Protein AF-A0A2E7BFL4-F1 (afdb_monomer_lite)

Radius of gyration: 23.46 Å; chains: 1; bounding box: 84×23×42 Å

Structure (mmCIF, N/CA/C/O backbone):
data_AF-A0A2E7BFL4-F1
#
_entry.id   AF-A0A2E7BFL4-F1
#
loop_
_atom_site.group_PDB
_atom_site.id
_atom_site.type_symbol
_atom_site.label_atom_id
_atom_site.label_alt_id
_atom_site.label_comp_id
_atom_site.label_asym_id
_atom_site.label_entity_id
_atom_site.label_seq_id
_atom_site.pdbx_PDB_ins_code
_atom_site.Cartn_x
_atom_site.Cartn_y
_atom_site.Cartn_z
_atom_site.occupancy
_atom_site.B_iso_or_equiv
_atom_site.auth_seq_id
_atom_site.auth_comp_id
_atom_site.auth_asym_id
_atom_site.auth_atom_id
_atom_site.pdbx_PDB_model_num
ATOM 1 N N . VAL A 1 1 ? 6.721 -7.844 -8.470 1.00 93.69 1 VAL A N 1
ATOM 2 C CA . VAL A 1 1 ? 5.769 -7.376 -7.441 1.00 93.69 1 VAL A CA 1
ATOM 3 C C . VAL A 1 1 ? 5.766 -5.857 -7.427 1.00 93.69 1 VAL A C 1
ATOM 5 O O . VAL A 1 1 ? 6.809 -5.255 -7.211 1.00 93.69 1 VAL A O 1
ATOM 8 N N . ILE A 1 2 ? 4.609 -5.240 -7.676 1.00 96.62 2 ILE A N 1
ATOM 9 C CA . ILE A 1 2 ? 4.443 -3.779 -7.641 1.00 96.62 2 ILE A CA 1
ATOM 10 C C . ILE A 1 2 ? 3.589 -3.426 -6.422 1.00 96.62 2 ILE A C 1
ATOM 12 O O . ILE A 1 2 ? 2.492 -3.962 -6.268 1.00 96.62 2 ILE A O 1
ATOM 16 N N . LEU A 1 3 ? 4.088 -2.546 -5.556 1.00 97.69 3 LEU A N 1
ATOM 17 C CA . LEU A 1 3 ? 3.385 -2.078 -4.363 1.00 97.69 3 LEU A CA 1
ATOM 18 C C . LEU A 1 3 ? 2.618 -0.784 -4.660 1.00 97.69 3 LEU A C 1
ATOM 20 O O . LEU A 1 3 ? 3.205 0.197 -5.107 1.00 97.69 3 LEU A O 1
ATOM 24 N N . CYS A 1 4 ? 1.326 -0.746 -4.337 1.00 96.94 4 CYS A N 1
ATOM 25 C CA . CYS A 1 4 ? 0.561 0.500 -4.305 1.00 96.94 4 CYS A CA 1
ATOM 26 C C . CYS A 1 4 ? 0.703 1.149 -2.928 1.00 96.94 4 CYS A C 1
ATOM 28 O O . CYS A 1 4 ? 0.331 0.550 -1.918 1.00 96.94 4 CYS A O 1
ATOM 30 N N . TYR A 1 5 ? 1.216 2.373 -2.896 1.00 97.31 5 TYR A N 1
ATOM 31 C CA . TYR A 1 5 ? 1.481 3.117 -1.673 1.00 97.31 5 TYR A CA 1
ATOM 32 C C . TYR A 1 5 ? 0.581 4.353 -1.562 1.00 97.31 5 TYR A C 1
ATOM 34 O O . TYR A 1 5 ? 0.205 4.977 -2.559 1.00 97.31 5 TYR A O 1
ATOM 42 N N . ALA A 1 6 ? 0.223 4.676 -0.326 1.00 96.56 6 ALA A N 1
ATOM 43 C CA . ALA A 1 6 ? -0.290 5.967 0.105 1.00 96.56 6 ALA A CA 1
ATOM 44 C C . ALA A 1 6 ? 0.321 6.269 1.477 1.00 96.56 6 ALA A C 1
ATOM 46 O O . ALA A 1 6 ? 0.661 5.332 2.194 1.00 96.56 6 ALA A O 1
ATOM 47 N N . ASP A 1 7 ? 0.465 7.530 1.871 1.00 95.56 7 ASP A N 1
ATOM 48 C CA . ASP A 1 7 ? 0.904 7.857 3.231 1.00 95.56 7 ASP A CA 1
ATOM 49 C C . ASP A 1 7 ? -0.123 7.389 4.284 1.00 95.56 7 ASP A C 1
ATOM 51 O O . ASP A 1 7 ? -1.298 7.153 3.976 1.00 95.56 7 ASP A O 1
ATOM 55 N N . ASP A 1 8 ? 0.317 7.236 5.533 1.00 94.31 8 ASP A N 1
ATOM 56 C CA . ASP A 1 8 ? -0.500 6.665 6.611 1.00 94.31 8 ASP A CA 1
ATOM 57 C C . ASP A 1 8 ? -1.789 7.459 6.869 1.00 94.31 8 ASP A C 1
ATOM 59 O O . ASP A 1 8 ? -2.845 6.871 7.131 1.00 94.31 8 ASP A O 1
ATOM 63 N N . GLN A 1 9 ? -1.737 8.788 6.741 1.00 95.44 9 GLN A N 1
ATOM 64 C CA . GLN A 1 9 ? -2.905 9.645 6.924 1.00 95.44 9 GLN A CA 1
ATOM 65 C C . GLN A 1 9 ? -3.929 9.407 5.808 1.00 95.44 9 GLN A C 1
ATOM 67 O O . GLN A 1 9 ? -5.119 9.216 6.083 1.00 95.44 9 GLN A O 1
ATOM 72 N N . THR A 1 10 ? -3.477 9.345 4.555 1.00 96.44 10 THR A N 1
ATOM 73 C CA . THR A 1 10 ? -4.325 9.035 3.400 1.00 96.44 10 THR A CA 1
ATOM 74 C C . THR A 1 10 ? -4.914 7.626 3.490 1.00 96.44 10 THR A C 1
ATOM 76 O O . THR A 1 10 ? -6.106 7.438 3.228 1.00 96.44 10 THR A O 1
ATOM 79 N N . GLN A 1 11 ? -4.116 6.629 3.885 1.00 95.75 11 GLN A N 1
ATOM 80 C CA . GLN A 1 11 ? -4.582 5.253 4.082 1.00 95.75 11 GLN A CA 1
ATOM 81 C C . GLN A 1 11 ? -5.678 5.181 5.146 1.00 95.75 11 GLN A C 1
ATOM 83 O O . GLN A 1 11 ? -6.729 4.594 4.885 1.00 95.75 11 GLN A O 1
ATOM 88 N N . ARG A 1 12 ? -5.468 5.815 6.308 1.00 96.06 12 ARG A N 1
ATOM 89 C CA . ARG A 1 12 ? -6.442 5.849 7.408 1.00 96.06 12 ARG A CA 1
ATOM 90 C C . ARG A 1 12 ? -7.730 6.554 7.006 1.00 96.06 12 ARG A C 1
ATOM 92 O O . ARG A 1 12 ? -8.806 5.993 7.195 1.00 96.06 12 ARG A O 1
ATOM 99 N N . SER A 1 13 ? -7.625 7.734 6.394 1.00 96.56 13 SER A N 1
ATOM 100 C CA . SER A 1 13 ? -8.782 8.502 5.916 1.00 96.56 13 SER A CA 1
ATOM 101 C C . SER A 1 13 ? -9.639 7.681 4.942 1.00 96.56 13 SER A C 1
ATOM 103 O O . SER A 1 13 ? -10.842 7.513 5.143 1.00 96.56 13 SER A O 1
ATOM 105 N N . ARG A 1 14 ? -9.007 7.049 3.941 1.00 95.56 14 ARG A N 1
ATOM 106 C CA . ARG A 1 14 ? -9.693 6.168 2.978 1.00 95.56 14 ARG A CA 1
ATOM 107 C C . ARG A 1 14 ? -10.210 4.877 3.620 1.00 95.56 14 ARG A C 1
ATOM 109 O O . ARG A 1 14 ? -11.223 4.339 3.184 1.00 95.56 14 ARG A O 1
ATOM 116 N N . GLY A 1 15 ? -9.501 4.356 4.618 1.00 95.00 15 GLY A N 1
ATOM 117 C CA . GLY A 1 15 ? -9.871 3.178 5.394 1.00 95.00 15 GLY A CA 1
ATOM 118 C C . GLY A 1 15 ? -11.185 3.378 6.133 1.00 95.00 15 GLY A C 1
ATOM 119 O O . GLY A 1 15 ? -12.136 2.631 5.903 1.00 95.00 15 GLY A O 1
ATOM 120 N N . LEU A 1 16 ? -11.229 4.416 6.965 1.00 97.06 16 LEU A N 1
ATOM 121 C CA . LEU A 1 16 ? -12.351 4.746 7.842 1.00 97.06 16 LEU A CA 1
ATOM 122 C C . LEU A 1 16 ? -13.572 5.291 7.095 1.00 97.06 16 LEU A C 1
ATOM 124 O O . LEU A 1 16 ? -14.687 5.127 7.574 1.00 97.06 16 LEU A O 1
ATOM 128 N N . ALA A 1 17 ? -13.397 5.872 5.904 1.00 97.25 17 ALA A N 1
ATOM 129 C CA . ALA A 1 17 ? -14.515 6.319 5.069 1.00 97.25 17 ALA A CA 1
ATOM 130 C C . ALA A 1 17 ? -15.387 5.166 4.522 1.00 97.25 17 ALA A C 1
ATOM 132 O O . ALA A 1 17 ? -16.468 5.410 3.985 1.00 97.25 17 ALA A O 1
ATOM 133 N N . ARG A 1 18 ? -14.935 3.906 4.613 1.00 96.31 18 ARG A N 1
ATOM 134 C CA . ARG A 1 18 ? -15.705 2.746 4.141 1.00 96.31 18 ARG A CA 1
ATOM 135 C C . ARG A 1 18 ? -16.860 2.429 5.093 1.00 96.31 18 ARG A C 1
ATOM 137 O O . ARG A 1 18 ? -16.692 2.416 6.310 1.00 96.31 18 ARG A O 1
ATOM 144 N N . ALA A 1 19 ? -18.021 2.094 4.530 1.00 96.06 19 ALA A N 1
ATOM 145 C CA . ALA A 1 19 ? -19.193 1.704 5.308 1.00 96.06 19 ALA A CA 1
ATOM 146 C C . ALA A 1 19 ? -18.876 0.531 6.257 1.00 96.06 19 ALA A C 1
ATOM 148 O O . ALA A 1 19 ? -18.291 -0.473 5.852 1.00 96.06 19 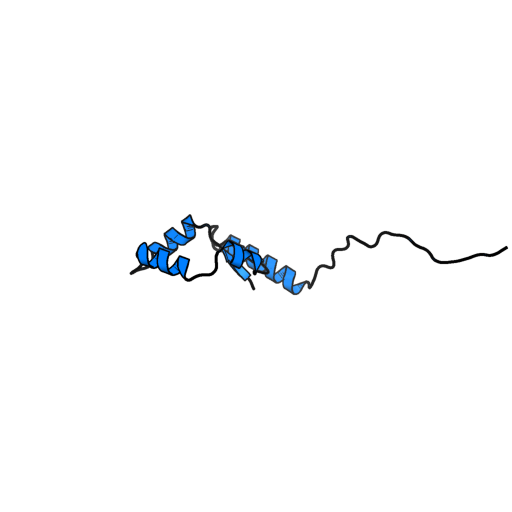ALA A O 1
ATOM 149 N N . GLY A 1 20 ? -19.264 0.666 7.528 1.00 94.56 20 GLY A N 1
ATOM 150 C CA . GLY A 1 20 ? -19.047 -0.357 8.556 1.00 94.56 20 GLY A CA 1
ATOM 151 C C . GLY A 1 20 ? -17.626 -0.423 9.136 1.00 94.56 20 GLY A C 1
ATOM 152 O O . GLY A 1 20 ? -17.347 -1.339 9.923 1.00 94.56 20 GLY A O 1
ATOM 153 N N . MET A 1 21 ? -16.744 0.517 8.777 1.00 97.38 21 MET A N 1
ATOM 154 C CA . MET A 1 21 ? -15.407 0.633 9.356 1.00 97.38 21 MET A CA 1
ATOM 155 C C . MET A 1 21 ? -15.429 1.393 10.691 1.00 97.38 21 MET A C 1
ATOM 157 O O . MET A 1 21 ? -16.186 2.343 10.866 1.00 97.38 21 MET A O 1
ATOM 161 N N . THR A 1 22 ? -14.585 0.968 11.631 1.00 96.94 22 THR A N 1
ATOM 162 C CA . THR A 1 22 ? -14.349 1.629 12.926 1.00 96.94 22 THR A CA 1
ATOM 163 C C . THR A 1 22 ? -12.847 1.715 13.185 1.00 96.94 22 THR A C 1
ATOM 165 O O . THR A 1 22 ? -12.073 0.996 12.550 1.00 96.94 22 THR A O 1
ATOM 168 N N . GLU A 1 23 ? -12.426 2.557 14.129 1.00 96.12 23 GLU A N 1
ATOM 169 C CA . GLU A 1 23 ? -11.013 2.671 14.527 1.00 96.12 23 GLU A CA 1
ATOM 170 C C . GLU A 1 23 ? -10.443 1.351 15.064 1.00 96.12 23 GLU A C 1
ATOM 172 O O . GLU A 1 23 ? -9.333 0.959 14.701 1.00 96.12 23 GLU A O 1
ATOM 177 N N . ASP A 1 24 ? -11.231 0.606 15.844 1.00 97.12 24 ASP A N 1
ATOM 178 C CA . ASP A 1 24 ? -10.820 -0.705 16.360 1.00 97.12 24 ASP A CA 1
ATOM 179 C C . ASP A 1 24 ? -10.615 -1.715 15.227 1.00 97.12 24 ASP A C 1
ATOM 181 O O . ASP A 1 24 ? -9.606 -2.419 15.185 1.00 97.12 24 ASP A O 1
ATOM 185 N N . LYS A 1 25 ? -11.541 -1.753 14.255 1.00 96.81 25 LYS A N 1
ATOM 186 C CA . LYS A 1 25 ? -11.409 -2.616 13.072 1.00 96.81 25 LYS A CA 1
ATOM 187 C C . LYS A 1 25 ? -10.211 -2.208 12.223 1.00 96.81 25 LYS A C 1
ATOM 189 O O . LYS A 1 25 ? -9.481 -3.078 11.760 1.00 96.81 25 LYS A O 1
ATOM 194 N N . TRP A 1 26 ? -9.992 -0.909 12.029 1.00 96.44 26 TRP A N 1
ATOM 195 C CA . TRP A 1 26 ? -8.835 -0.392 11.301 1.00 96.44 26 TRP A CA 1
ATOM 196 C C . TRP A 1 26 ? -7.520 -0.813 11.966 1.00 96.44 26 TRP A C 1
ATOM 198 O O . TRP A 1 26 ? -6.638 -1.358 11.303 1.00 96.44 26 TRP A O 1
ATOM 208 N N . THR A 1 27 ? -7.420 -0.645 13.284 1.00 95.75 27 THR A N 1
ATOM 209 C CA . THR A 1 27 ? -6.239 -1.022 14.071 1.00 95.75 27 THR A CA 1
ATOM 210 C C . THR A 1 27 ? -5.993 -2.530 14.026 1.00 95.75 27 THR A C 1
ATOM 212 O O . THR A 1 27 ? -4.863 -2.959 13.795 1.00 95.75 27 THR A O 1
ATOM 215 N N . ALA A 1 28 ? -7.046 -3.344 14.155 1.00 97.00 28 ALA A N 1
ATOM 216 C CA . ALA A 1 28 ? -6.950 -4.796 14.022 1.00 97.00 28 ALA A CA 1
ATOM 217 C C . ALA A 1 28 ? -6.486 -5.221 12.616 1.00 97.00 28 ALA A C 1
ATOM 219 O O . ALA A 1 28 ? -5.627 -6.093 12.482 1.00 97.00 28 ALA A O 1
ATOM 220 N N . ILE A 1 29 ? -7.001 -4.571 11.565 1.00 95.69 29 ILE A N 1
ATOM 221 C CA . ILE A 1 29 ? -6.566 -4.807 10.183 1.00 95.69 29 ILE A CA 1
ATOM 222 C C . ILE A 1 29 ? -5.079 -4.483 10.036 1.00 95.69 29 ILE A C 1
ATOM 224 O O . ILE A 1 29 ? -4.344 -5.312 9.507 1.00 95.69 29 ILE A O 1
ATOM 228 N N . LEU A 1 30 ? -4.616 -3.327 10.517 1.00 94.25 30 LEU A N 1
ATOM 229 C CA . LEU A 1 30 ? -3.200 -2.962 10.437 1.00 94.25 30 LEU A CA 1
ATOM 230 C C . LEU A 1 30 ? -2.303 -3.955 11.188 1.00 94.25 30 LEU A C 1
ATOM 232 O O . LEU A 1 30 ? -1.283 -4.365 10.643 1.00 94.25 30 LEU A O 1
ATOM 236 N N . ALA A 1 31 ? -2.707 -4.396 12.382 1.00 95.56 31 ALA A N 1
ATOM 237 C CA . ALA A 1 31 ? -1.958 -5.375 13.172 1.00 95.56 31 ALA A CA 1
ATOM 238 C C . ALA A 1 31 ? -1.864 -6.758 12.500 1.00 95.56 31 ALA A C 1
ATOM 240 O O . ALA A 1 31 ? -0.896 -7.482 12.710 1.00 95.56 31 ALA A O 1
ATOM 241 N N . SER A 1 32 ? -2.852 -7.124 11.677 1.00 97.19 32 SER A N 1
ATOM 242 C CA . SER A 1 32 ? -2.852 -8.390 10.926 1.00 97.19 32 SER A CA 1
ATOM 243 C C . SER A 1 32 ? -1.990 -8.371 9.657 1.00 97.19 32 SER A C 1
ATOM 245 O O . SER A 1 32 ? -1.794 -9.409 9.023 1.00 97.19 32 SER A O 1
ATOM 247 N N . GLN A 1 33 ? -1.498 -7.200 9.245 1.00 96.19 33 GLN A N 1
ATOM 248 C CA . GLN A 1 33 ? -0.752 -7.030 8.003 1.00 96.19 33 GLN A CA 1
ATOM 249 C C . GLN A 1 33 ? 0.760 -7.008 8.226 1.00 96.19 33 GLN A C 1
ATOM 251 O O . GLN A 1 33 ? 1.263 -6.623 9.275 1.00 96.19 33 GLN A O 1
ATOM 256 N N . MET A 1 34 ? 1.499 -7.320 7.159 1.00 96.50 34 MET A N 1
ATOM 257 C CA . MET A 1 34 ? 2.924 -7.009 7.080 1.00 96.50 34 MET A CA 1
ATOM 258 C C . MET A 1 34 ? 3.154 -5.485 7.189 1.00 96.50 34 MET A C 1
ATOM 260 O O . MET A 1 34 ? 2.450 -4.730 6.497 1.00 96.50 34 MET A O 1
ATOM 264 N N . PRO A 1 35 ? 4.147 -5.029 7.981 1.00 95.31 35 PRO A N 1
ATOM 265 C CA . PRO A 1 35 ? 4.507 -3.619 8.085 1.00 95.31 35 PRO A CA 1
ATOM 266 C C . PRO A 1 35 ? 4.804 -2.982 6.724 1.00 95.31 35 PRO A C 1
ATOM 268 O O . PRO A 1 35 ? 5.354 -3.617 5.822 1.00 95.31 35 PRO A O 1
ATOM 271 N N . MET A 1 36 ? 4.475 -1.698 6.573 1.00 95.06 36 MET A N 1
ATOM 272 C CA . MET A 1 36 ? 4.652 -0.992 5.298 1.00 95.06 36 MET A CA 1
ATOM 273 C C . MET A 1 36 ? 6.121 -0.918 4.859 1.00 95.06 36 MET A C 1
ATOM 275 O O . MET A 1 36 ? 6.421 -1.062 3.674 1.00 95.06 36 MET A O 1
ATOM 279 N N . SER A 1 37 ? 7.040 -0.750 5.814 1.00 94.56 37 SER A N 1
ATOM 280 C CA . SER A 1 37 ? 8.488 -0.779 5.573 1.00 94.56 37 SER A CA 1
ATOM 281 C C . SER A 1 37 ? 8.936 -2.101 4.950 1.00 94.56 37 SER A C 1
ATOM 283 O O . SER A 1 37 ? 9.708 -2.110 3.994 1.00 94.56 37 SER A O 1
ATOM 285 N N . GLU A 1 38 ? 8.398 -3.215 5.437 1.00 97.06 38 GLU A N 1
ATOM 286 C CA . GLU A 1 38 ? 8.718 -4.546 4.942 1.00 97.06 38 GLU A CA 1
ATOM 287 C C . GLU A 1 38 ? 8.068 -4.821 3.578 1.00 97.06 38 GLU A C 1
ATOM 289 O O . GLU A 1 38 ? 8.732 -5.335 2.677 1.00 97.06 38 GLU A O 1
ATOM 294 N N . LYS A 1 39 ? 6.813 -4.394 3.368 1.00 96.75 39 LYS A N 1
ATOM 295 C CA . LYS A 1 39 ? 6.170 -4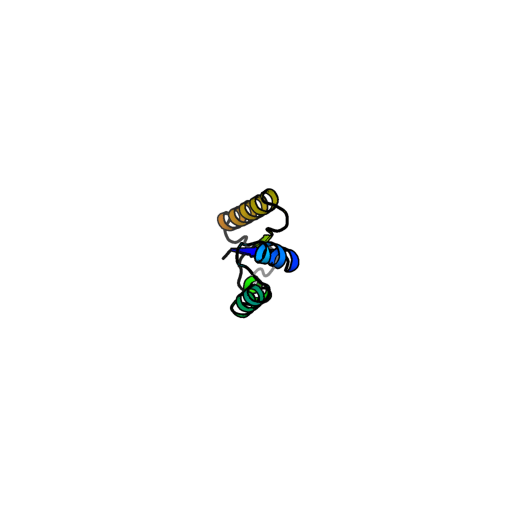.431 2.041 1.00 96.75 39 LYS A CA 1
ATOM 296 C C . LYS A 1 39 ? 7.005 -3.688 1.000 1.00 96.75 39 LYS A C 1
ATOM 298 O O . LYS A 1 39 ? 7.177 -4.185 -0.110 1.00 96.75 39 LYS A O 1
ATOM 303 N N . ARG A 1 40 ? 7.537 -2.516 1.363 1.00 96.12 40 ARG A N 1
ATOM 304 C CA . ARG A 1 40 ? 8.395 -1.706 0.491 1.00 96.12 40 ARG A CA 1
ATOM 305 C C . ARG A 1 40 ? 9.729 -2.397 0.215 1.00 96.12 40 ARG A C 1
ATOM 307 O O . ARG A 1 40 ? 10.139 -2.455 -0.939 1.00 96.12 40 ARG A O 1
ATOM 314 N N . ALA A 1 41 ? 10.366 -2.967 1.237 1.00 96.56 41 ALA A N 1
ATOM 315 C CA . ALA A 1 41 ? 11.622 -3.705 1.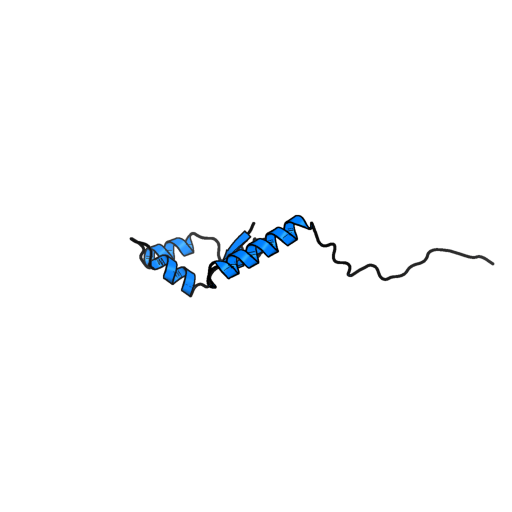087 1.00 96.56 41 ALA A CA 1
ATOM 316 C C . ALA A 1 41 ? 11.488 -4.944 0.184 1.00 96.56 41 ALA A C 1
ATOM 318 O O . ALA A 1 41 ? 12.432 -5.308 -0.508 1.00 96.56 41 ALA A O 1
ATOM 319 N N . ARG A 1 42 ? 10.312 -5.583 0.174 1.00 96.81 42 ARG A N 1
ATOM 320 C CA . ARG A 1 42 ? 10.013 -6.767 -0.648 1.00 96.81 42 ARG A CA 1
ATOM 321 C C . ARG A 1 42 ? 9.479 -6.438 -2.050 1.00 96.81 42 ARG A C 1
ATOM 323 O O . ARG A 1 42 ? 9.175 -7.361 -2.801 1.00 96.81 42 ARG A O 1
ATOM 330 N N . SER A 1 43 ? 9.292 -5.162 -2.391 1.00 97.12 43 SER A N 1
ATOM 331 C CA . SER A 1 43 ? 8.710 -4.753 -3.676 1.00 97.12 43 SER A CA 1
ATOM 332 C C . SER A 1 43 ? 9.778 -4.456 -4.727 1.00 97.12 43 SER A C 1
ATOM 334 O O . SER A 1 43 ? 10.785 -3.830 -4.416 1.00 97.12 43 SER A O 1
ATOM 336 N N . ASP A 1 44 ? 9.524 -4.848 -5.978 1.00 95.88 44 ASP A N 1
ATOM 337 C CA . ASP A 1 44 ? 10.403 -4.520 -7.111 1.00 95.88 44 ASP A CA 1
ATOM 338 C C . ASP A 1 44 ? 10.178 -3.081 -7.599 1.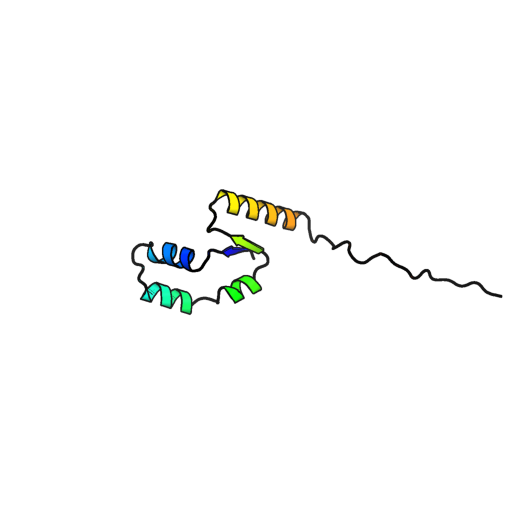00 95.88 44 ASP A C 1
ATOM 340 O O . ASP A 1 44 ? 11.071 -2.449 -8.157 1.00 95.88 44 ASP A O 1
ATOM 344 N N . ALA A 1 45 ? 8.965 -2.557 -7.397 1.00 96.56 45 ALA A N 1
ATOM 345 C CA . ALA A 1 45 ? 8.594 -1.184 -7.711 1.00 96.56 45 ALA A CA 1
ATOM 346 C C . ALA A 1 45 ? 7.445 -0.702 -6.815 1.00 96.56 45 ALA A C 1
ATOM 348 O O . ALA A 1 45 ? 6.652 -1.502 -6.307 1.00 96.56 45 ALA A O 1
ATOM 349 N N . VAL A 1 46 ? 7.320 0.619 -6.673 1.00 97.12 46 VAL A N 1
ATOM 350 C CA . VAL A 1 46 ? 6.269 1.287 -5.894 1.00 97.12 46 VAL A CA 1
ATOM 351 C C . VAL A 1 46 ? 5.526 2.279 -6.788 1.00 97.12 46 VAL A C 1
ATOM 353 O O . VAL A 1 46 ? 6.152 2.987 -7.570 1.00 97.12 46 VAL A O 1
ATOM 356 N N . ILE A 1 47 ? 4.201 2.336 -6.658 1.00 97.94 47 ILE A N 1
ATOM 357 C CA . ILE A 1 47 ? 3.343 3.351 -7.278 1.00 97.94 47 ILE A CA 1
ATOM 358 C C . ILE A 1 47 ? 2.667 4.157 -6.175 1.00 97.94 47 ILE A C 1
ATOM 360 O O . ILE A 1 47 ? 1.938 3.601 -5.351 1.00 97.94 47 ILE A O 1
ATOM 364 N N . GLU A 1 48 ? 2.857 5.472 -6.190 1.00 97.00 48 GLU A N 1
ATOM 365 C CA . GLU A 1 48 ? 2.179 6.375 -5.260 1.00 97.00 48 GLU A CA 1
ATOM 366 C C . GLU A 1 48 ? 0.779 6.745 -5.758 1.00 97.00 48 GLU A C 1
ATOM 368 O O . GLU A 1 48 ? 0.602 7.291 -6.848 1.00 97.00 48 GLU A O 1
ATOM 373 N N . THR A 1 49 ? -0.229 6.456 -4.936 1.00 96.31 49 THR A N 1
ATOM 374 C CA . THR A 1 49 ? -1.655 6.613 -5.268 1.00 96.31 49 THR A CA 1
ATOM 375 C C . THR A 1 49 ? -2.323 7.771 -4.521 1.00 96.31 49 THR A C 1
ATOM 377 O O . THR A 1 49 ? -3.523 8.018 -4.694 1.00 96.31 49 THR A O 1
ATOM 380 N N . GLN A 1 50 ? -1.591 8.501 -3.669 1.00 95.19 50 GLN A N 1
ATOM 381 C CA . GLN A 1 50 ? -2.126 9.704 -3.021 1.00 95.19 50 GLN A CA 1
ATOM 382 C C . GLN A 1 50 ? -2.188 10.918 -3.964 1.00 95.19 50 GLN A C 1
ATOM 384 O O . GLN A 1 50 ? -3.015 11.799 -3.758 1.00 95.19 50 GLN A O 1
ATOM 389 N N . HIS A 1 51 ? -1.401 10.932 -5.045 1.00 94.69 51 HIS A N 1
ATOM 390 C CA . HIS A 1 51 ? -1.272 12.083 -5.952 1.00 94.69 51 HIS A CA 1
ATOM 391 C C . HIS A 1 51 ? -2.239 12.075 -7.154 1.00 94.69 51 HIS A C 1
ATOM 393 O O . HI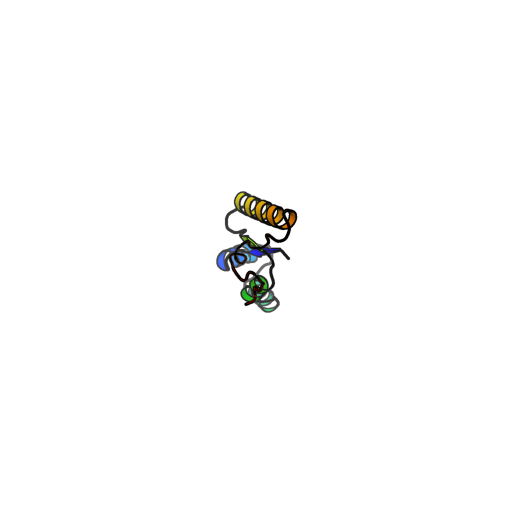S A 1 51 ? -2.114 12.886 -8.067 1.00 94.69 51 HIS A O 1
ATOM 399 N N . GLY A 1 52 ? -3.231 11.182 -7.156 1.00 94.31 52 GLY A N 1
ATOM 400 C CA . GLY A 1 52 ? -4.238 11.085 -8.215 1.00 94.31 52 GLY A CA 1
ATOM 401 C C . GLY A 1 52 ? -3.897 10.080 -9.321 1.00 94.31 52 GLY A C 1
ATOM 402 O O . GLY A 1 52 ? -2.785 9.563 -9.424 1.00 94.31 52 GLY A O 1
ATOM 403 N N . MET A 1 53 ? -4.903 9.776 -10.145 1.00 95.12 53 MET A N 1
ATOM 404 C CA . MET A 1 53 ? -4.850 8.670 -11.112 1.00 95.12 53 MET A CA 1
ATOM 405 C C . MET A 1 53 ? -3.856 8.896 -12.250 1.00 95.12 53 MET A C 1
ATOM 407 O O . MET A 1 53 ? -3.212 7.945 -12.684 1.00 95.12 53 MET A O 1
ATOM 411 N N . GLU A 1 54 ? -3.710 10.133 -12.727 1.00 97.69 54 GLU A N 1
ATOM 412 C CA . GLU A 1 54 ? -2.830 10.416 -13.864 1.00 97.69 54 GLU A CA 1
ATOM 413 C C . GLU A 1 54 ? -1.352 10.209 -13.502 1.00 97.69 54 GLU A C 1
ATOM 415 O O . GLU A 1 54 ? -0.626 9.543 -14.237 1.00 97.69 54 GLU A O 1
ATOM 420 N N . LEU A 1 55 ? -0.920 10.666 -12.322 1.00 96.81 55 LEU A N 1
ATOM 421 C CA . LEU A 1 55 ? 0.443 10.424 -11.836 1.00 96.81 55 LEU A CA 1
ATOM 422 C C . LEU A 1 55 ? 0.707 8.937 -11.572 1.00 96.81 55 LEU A C 1
ATOM 424 O O . LEU A 1 55 ? 1.785 8.435 -11.891 1.00 96.81 55 LEU A O 1
ATOM 428 N N . ALA A 1 56 ? -0.271 8.203 -11.034 1.00 97.44 56 ALA A N 1
ATOM 429 C CA . ALA A 1 56 ? -0.152 6.755 -10.866 1.00 97.44 56 ALA A CA 1
ATOM 430 C C . ALA A 1 56 ? -0.028 6.030 -12.223 1.00 97.44 56 ALA A C 1
ATOM 432 O O . ALA A 1 56 ? 0.789 5.120 -12.373 1.00 97.44 56 ALA A O 1
ATOM 433 N N . ARG A 1 57 ? -0.788 6.467 -13.239 1.00 97.62 57 ARG A N 1
ATOM 434 C CA . ARG A 1 57 ? -0.727 5.931 -14.608 1.00 97.62 57 ARG A CA 1
ATOM 435 C C . ARG A 1 57 ? 0.640 6.171 -15.245 1.00 97.62 57 ARG A C 1
ATOM 437 O O . ARG A 1 57 ? 1.190 5.258 -15.856 1.00 97.62 57 ARG A O 1
ATOM 444 N N . GLN A 1 58 ? 1.198 7.369 -15.087 1.00 98.06 58 GLN A N 1
ATOM 445 C CA . GLN A 1 58 ? 2.530 7.705 -15.599 1.00 98.06 58 GLN A CA 1
ATOM 446 C C . GLN A 1 58 ? 3.622 6.841 -14.954 1.00 98.06 58 GLN A C 1
ATOM 448 O O . GLN A 1 58 ? 4.439 6.267 -15.673 1.00 98.06 58 GLN A O 1
ATOM 453 N N . GLN A 1 59 ? 3.589 6.668 -13.626 1.00 97.94 59 GLN A N 1
ATOM 454 C CA . GLN A 1 59 ? 4.508 5.772 -12.911 1.00 97.94 59 GLN A CA 1
ATOM 455 C C . GLN A 1 59 ? 4.400 4.328 -13.415 1.00 97.94 59 GLN A C 1
ATOM 457 O O . GLN A 1 59 ? 5.414 3.697 -13.708 1.00 97.94 59 GLN A O 1
ATOM 462 N N . LEU A 1 60 ? 3.176 3.817 -13.585 1.00 96.94 60 LEU A N 1
ATOM 463 C CA . LEU A 1 60 ? 2.953 2.470 -14.108 1.00 96.94 60 LEU A CA 1
ATOM 464 C C . LEU A 1 60 ? 3.541 2.296 -15.515 1.00 96.94 60 LEU A C 1
ATOM 466 O O . LEU A 1 60 ? 4.226 1.309 -15.772 1.00 96.94 60 LEU A O 1
ATOM 470 N N . VAL A 1 61 ? 3.300 3.246 -16.423 1.00 97.44 61 VAL A N 1
ATOM 471 C CA . VAL A 1 61 ? 3.849 3.200 -17.789 1.00 97.44 61 VAL A CA 1
ATOM 472 C C . VAL A 1 61 ? 5.379 3.197 -17.766 1.00 97.44 61 VAL A C 1
ATOM 474 O O . VAL A 1 61 ? 5.986 2.419 -18.500 1.00 97.44 61 VAL A O 1
ATOM 477 N N . ALA A 1 62 ? 6.003 4.002 -16.902 1.00 96.56 62 ALA A N 1
ATOM 478 C CA . ALA A 1 62 ? 7.456 4.030 -16.750 1.00 96.56 62 ALA A CA 1
ATOM 479 C C . ALA A 1 62 ? 8.015 2.681 -16.260 1.00 96.56 62 ALA A C 1
ATOM 481 O O . ALA A 1 62 ? 8.947 2.152 -16.866 1.00 96.56 62 ALA A O 1
ATOM 482 N N . ILE A 1 63 ? 7.401 2.089 -15.228 1.00 95.50 63 ILE A N 1
ATOM 483 C CA . ILE A 1 63 ? 7.780 0.767 -14.700 1.00 95.50 63 ILE A CA 1
ATOM 484 C C . ILE A 1 63 ? 7.653 -0.301 -15.794 1.00 95.50 63 ILE A C 1
ATOM 486 O O . ILE A 1 63 ? 8.575 -1.083 -16.017 1.00 95.50 63 ILE A O 1
ATOM 490 N N . LEU A 1 64 ? 6.539 -0.320 -16.532 1.00 95.06 64 LEU A N 1
ATOM 491 C CA . LEU A 1 64 ? 6.338 -1.268 -17.633 1.00 95.06 64 LEU A CA 1
ATOM 492 C C . LEU A 1 64 ? 7.358 -1.075 -18.764 1.00 95.06 64 LEU A C 1
ATOM 494 O O . LEU A 1 64 ? 7.787 -2.057 -19.367 1.00 95.06 64 LEU A O 1
ATOM 498 N N . GLY A 1 65 ? 7.758 0.167 -19.047 1.00 95.88 65 GLY A N 1
ATOM 499 C CA . GLY A 1 65 ? 8.822 0.476 -20.002 1.00 95.88 65 GLY A CA 1
ATOM 500 C C . GLY A 1 65 ? 10.167 -0.118 -19.584 1.00 95.88 65 GLY A C 1
ATOM 501 O O . GLY A 1 65 ? 10.815 -0.780 -20.391 1.00 95.88 65 GLY A O 1
ATOM 502 N N . GLN A 1 66 ? 10.545 0.041 -18.312 1.00 92.12 66 GLN A N 1
ATOM 503 C CA . GLN A 1 66 ? 11.773 -0.535 -17.750 1.00 92.12 66 GLN A CA 1
ATOM 504 C C . GLN A 1 66 ? 11.766 -2.066 -17.811 1.00 92.12 66 GLN A C 1
ATOM 506 O O . GLN A 1 66 ? 12.743 -2.670 -18.239 1.00 92.12 66 GLN A O 1
ATOM 511 N N . LEU A 1 67 ? 10.642 -2.700 -17.464 1.00 90.25 67 LEU A N 1
ATOM 512 C CA . LEU A 1 67 ? 10.512 -4.160 -17.517 1.00 90.25 67 LEU A CA 1
ATOM 513 C C . LEU A 1 67 ? 10.623 -4.711 -18.947 1.00 90.25 67 LEU A C 1
ATOM 515 O O . LEU A 1 67 ? 11.157 -5.799 -19.145 1.00 90.25 67 LEU A O 1
ATOM 519 N N . ARG A 1 68 ? 10.134 -3.969 -19.949 1.00 90.88 68 ARG A N 1
ATOM 520 C CA . ARG A 1 68 ? 10.230 -4.351 -21.369 1.00 90.88 68 ARG A CA 1
ATOM 521 C C . ARG A 1 68 ? 11.625 -4.155 -21.955 1.00 90.88 68 ARG A C 1
ATOM 523 O O . ARG A 1 68 ? 11.989 -4.892 -22.863 1.00 90.88 68 ARG A O 1
ATOM 530 N N . ALA A 1 69 ? 12.378 -3.173 -21.464 1.00 82.44 69 ALA A N 1
ATOM 531 C CA . ALA A 1 69 ? 13.740 -2.904 -21.920 1.00 82.44 69 ALA A CA 1
ATOM 532 C C . ALA A 1 69 ? 14.752 -3.979 -21.469 1.00 82.44 69 ALA A C 1
ATOM 534 O O . ALA A 1 69 ? 15.859 -4.025 -21.997 1.00 82.44 69 ALA A O 1
ATOM 535 N N . GLY A 1 70 ? 14.366 -4.858 -20.535 1.00 69.12 70 GLY A N 1
ATOM 536 C CA . GLY A 1 70 ? 15.274 -5.809 -19.895 1.00 69.12 70 GLY A CA 1
ATOM 537 C C . GLY A 1 70 ? 16.172 -5.128 -18.853 1.00 69.12 70 GLY A C 1
ATOM 538 O O . GLY A 1 70 ? 16.064 -3.918 -18.638 1.00 69.12 70 GLY A O 1
ATOM 539 N N . PRO A 1 71 ? 17.045 -5.882 -18.159 1.00 62.44 71 PRO A N 1
ATOM 540 C CA . PRO A 1 71 ? 18.006 -5.293 -17.237 1.00 62.44 71 PRO A CA 1
ATOM 541 C C . PRO A 1 71 ? 18.861 -4.284 -18.001 1.00 62.44 71 PRO A C 1
ATOM 543 O O . PRO A 1 71 ? 19.550 -4.644 -18.954 1.00 62.44 71 PRO A O 1
ATOM 546 N N . VAL A 1 72 ? 18.815 -3.016 -17.595 1.00 55.31 72 VAL A N 1
ATOM 547 C CA . VAL A 1 72 ? 19.777 -2.031 -18.083 1.00 55.31 72 VAL A CA 1
ATOM 548 C C . VAL A 1 72 ? 21.104 -2.426 -17.454 1.00 55.31 72 VAL A C 1
ATOM 550 O O . VAL A 1 72 ? 21.336 -2.171 -16.274 1.00 55.31 72 VAL A O 1
ATOM 553 N N . GLU A 1 73 ? 21.937 -3.141 -18.204 1.00 54.22 73 GLU A N 1
ATOM 554 C CA . GLU A 1 73 ? 23.281 -3.487 -17.768 1.00 54.22 73 GLU A CA 1
ATOM 555 C C . GLU A 1 73 ? 24.032 -2.170 -17.566 1.00 54.22 73 GLU A C 1
ATOM 557 O O . GLU A 1 73 ? 24.359 -1.460 -18.522 1.00 54.22 73 GLU A O 1
ATOM 562 N N . ASN A 1 74 ? 24.174 -1.778 -16.295 1.00 45.91 74 ASN A N 1
ATOM 563 C CA . ASN A 1 74 ? 24.804 -0.532 -15.890 1.00 45.91 74 ASN A CA 1
ATOM 564 C C . ASN A 1 74 ? 26.166 -0.451 -16.581 1.00 45.91 74 ASN A C 1
ATOM 566 O O . ASN A 1 74 ? 27.112 -1.124 -16.186 1.00 45.91 74 ASN A O 1
ATOM 570 N N . SER A 1 75 ? 26.291 0.408 -17.592 1.00 47.19 75 SER A N 1
ATOM 571 C CA . SER A 1 75 ? 27.530 0.610 -18.355 1.00 47.19 75 SER A CA 1
ATOM 572 C C . SER A 1 75 ? 28.610 1.359 -17.553 1.00 47.19 75 SER A C 1
ATOM 574 O O . SER A 1 75 ? 29.453 2.054 -18.113 1.00 47.19 75 SER A O 1
ATOM 576 N N . ARG A 1 76 ? 28.598 1.234 -16.222 1.00 51.69 76 ARG A N 1
ATOM 577 C CA . ARG A 1 76 ? 29.634 1.710 -15.309 1.00 51.69 76 ARG A CA 1
ATOM 578 C C . ARG A 1 76 ? 30.387 0.493 -14.794 1.00 51.69 76 ARG A C 1
ATOM 580 O O . ARG A 1 76 ? 30.018 -0.011 -13.750 1.00 51.69 76 ARG A O 1
ATOM 587 N N . GLU A 1 77 ? 31.359 0.027 -15.580 1.00 48.09 77 G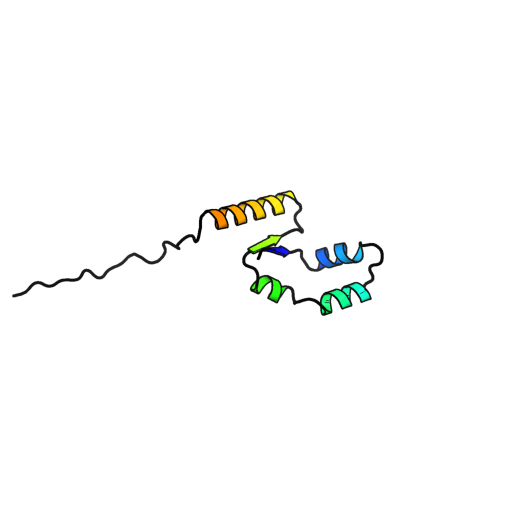LU A N 1
ATOM 588 C CA . GLU A 1 77 ? 32.564 -0.734 -15.174 1.00 48.09 77 GLU A CA 1
ATOM 589 C C . GLU A 1 77 ? 33.116 -1.558 -16.353 1.00 48.09 77 GLU A C 1
ATOM 591 O O . GLU A 1 77 ? 33.237 -2.770 -16.280 1.00 48.09 77 GLU A O 1
ATOM 596 N N . ARG A 1 78 ? 33.481 -0.912 -17.471 1.00 47.75 78 ARG A N 1
ATOM 597 C CA . ARG A 1 78 ? 34.524 -1.427 -18.387 1.00 47.75 78 ARG A CA 1
ATOM 598 C C . ARG A 1 78 ? 35.296 -0.271 -19.027 1.00 47.75 78 ARG A C 1
ATOM 600 O O . ARG A 1 78 ? 35.140 0.034 -20.201 1.00 47.75 78 ARG A O 1
ATOM 607 N N . SER A 1 79 ? 36.119 0.382 -18.215 1.00 41.59 79 SER A N 1
ATOM 608 C CA . SER A 1 79 ? 37.232 1.245 -18.635 1.00 41.59 79 SER A CA 1
ATOM 609 C C . SER A 1 79 ? 38.280 1.123 -17.520 1.00 41.59 79 SER A C 1
ATOM 611 O O . SER A 1 79 ? 38.158 1.807 -16.513 1.00 41.59 79 SER A O 1
ATOM 613 N N . GLY A 1 80 ? 39.064 0.042 -17.429 1.00 38.56 80 GLY A N 1
ATOM 614 C CA . GLY A 1 80 ? 40.258 -0.347 -18.210 1.00 38.56 80 GLY A CA 1
ATOM 615 C C . GLY A 1 80 ? 41.455 -0.434 -17.221 1.00 38.56 80 GLY A C 1
ATOM 616 O O . GLY A 1 80 ? 41.276 -0.020 -16.077 1.00 38.56 80 GLY A O 1
ATOM 617 N N . PRO A 1 81 ? 42.680 -0.877 -17.575 1.00 55.38 81 PRO A N 1
ATOM 618 C CA . PRO A 1 81 ? 43.115 -1.815 -18.612 1.00 55.38 81 PRO A CA 1
ATOM 619 C C . PRO A 1 81 ? 43.904 -3.015 -18.015 1.00 55.38 81 PRO A C 1
ATOM 621 O O . PRO A 1 81 ? 44.525 -2.906 -16.963 1.00 55.38 81 PRO A O 1
ATOM 624 N N . ASN A 1 82 ? 44.001 -4.141 -18.727 1.00 38.91 82 ASN A N 1
ATOM 625 C CA . ASN A 1 82 ? 45.270 -4.878 -18.734 1.00 38.91 82 ASN A CA 1
ATOM 626 C C . ASN A 1 82 ? 45.437 -5.592 -20.076 1.00 38.91 82 ASN A C 1
ATOM 628 O O . ASN A 1 82 ? 44.809 -6.616 -20.341 1.00 38.91 82 ASN A O 1
ATOM 632 N N . ALA A 1 83 ? 46.237 -4.979 -20.945 1.00 43.34 83 ALA A N 1
ATOM 633 C CA . ALA A 1 83 ? 46.717 -5.602 -22.161 1.00 43.34 83 ALA A CA 1
ATOM 634 C C . ALA A 1 83 ? 47.775 -6.647 -21.780 1.00 43.34 83 ALA A C 1
ATOM 636 O O . ALA A 1 83 ? 48.790 -6.336 -21.165 1.00 43.34 83 ALA A O 1
ATOM 637 N N . THR A 1 84 ? 47.510 -7.896 -22.140 1.00 44.97 84 THR A N 1
ATOM 638 C CA . THR A 1 84 ? 48.463 -9.005 -22.104 1.00 44.97 84 THR A CA 1
ATOM 639 C C . THR A 1 84 ? 49.554 -8.827 -23.166 1.00 44.97 84 THR A C 1
ATOM 641 O O . THR A 1 84 ? 49.242 -8.475 -24.300 1.00 44.97 84 THR A O 1
ATOM 644 N N . GLY A 1 85 ? 50.791 -9.208 -22.826 1.00 36.91 85 GLY A N 1
ATOM 645 C CA . GLY A 1 85 ? 51.790 -9.730 -23.772 1.00 36.91 85 GLY A CA 1
ATOM 646 C C . GLY A 1 85 ? 53.064 -8.885 -23.880 1.00 36.91 85 GLY A C 1
ATOM 647 O O . GLY A 1 85 ? 53.008 -7.748 -24.320 1.00 36.91 85 GLY A O 1
ATOM 648 N N . VAL A 1 86 ? 54.178 -9.298 -23.270 1.00 43.00 86 VAL A N 1
ATOM 649 C CA . VAL A 1 86 ? 55.276 -10.133 -23.825 1.00 43.00 86 VAL A CA 1
ATOM 650 C C . VAL A 1 86 ? 55.987 -9.561 -25.065 1.00 43.00 86 VAL A C 1
ATOM 652 O O . VAL A 1 86 ? 55.405 -9.482 -26.139 1.00 43.00 86 VAL A O 1
ATOM 655 N N . ALA A 1 87 ? 57.268 -9.222 -24.879 1.00 34.78 87 ALA A N 1
ATOM 656 C CA . ALA A 1 87 ? 58.391 -9.292 -25.829 1.00 34.78 87 ALA A CA 1
ATOM 657 C C . ALA A 1 87 ? 59.664 -9.032 -24.985 1.00 34.78 87 ALA A C 1
ATOM 659 O O . ALA A 1 87 ? 59.787 -7.964 -24.395 1.00 34.78 87 ALA A O 1
ATOM 660 N N . GLU A 1 88 ? 60.402 -10.051 -24.540 1.00 40.03 88 GLU A N 1
ATOM 661 C CA . GLU A 1 88 ? 61.509 -10.738 -25.235 1.00 40.03 88 GLU A CA 1
ATOM 662 C C . GLU A 1 88 ? 62.710 -9.847 -25.611 1.00 40.03 88 GLU A C 1
ATOM 664 O O . GLU A 1 88 ? 62.600 -8.957 -26.450 1.00 40.03 88 GLU A O 1
ATOM 669 N N . THR A 1 89 ? 63.867 -10.278 -25.081 1.00 39.56 89 THR A N 1
ATOM 670 C CA . THR A 1 89 ? 65.285 -9.947 -25.364 1.00 39.56 89 THR A CA 1
ATOM 671 C C . THR A 1 89 ? 65.902 -8.723 -24.696 1.00 39.56 89 THR A C 1
ATOM 673 O O . THR A 1 89 ? 65.567 -7.579 -25.065 1.00 39.56 89 THR A O 1
#

Sequence (89 aa):
VILCYADDQTQRSRGLARAGMTEDKWTAILASQMPMSEKRARSDAVIETQHGMELARQQLVAILGQLRAGPVENSRERSGPNATGVAET

Foldseek 3Di:
DEAEDEDPVVCVVVQQPDPPDDPVNVVVVCVPDDDPVVVVVPHPYYAYPPVDDVSSVVRVVVVVVCVVVPPPPPPPDDDDDDDDDDDDD

Secondary structure (DSSP, 8-state):
-EEEE--HHHHHHHHHTSTT--HHHHHHHHHTSPPHHHHHHT-SEEEE-TT-HHHHHHHHHHHHHHHHH-------S------------

pLDDT: mean 84.86, std 20.91, range [34.78, 98.06]